Protein AF-A0A7X9T8Z1-F1 (afdb_monomer)

Solvent-accessible surface area (backbone atoms only — not comparable to full-atom values): 8844 Å² total; per-residue (Å²): 103,60,64,63,61,52,49,53,48,46,44,62,73,45,69,60,51,59,65,54,43,9,63,62,55,76,44,55,50,67,56,40,53,48,59,76,70,46,92,66,75,67,56,69,70,57,45,39,42,50,36,45,54,40,75,45,85,47,64,54,57,44,98,83,66,83,48,72,46,72,53,83,58,79,67,58,79,81,36,42,72,57,50,54,15,48,54,43,13,45,53,50,47,32,73,71,66,34,60,72,52,58,73,70,46,51,74,66,59,47,50,56,52,31,62,70,34,28,67,58,27,46,52,48,51,53,53,52,58,56,54,62,63,72,70,72,69,88,82,90,75,94,79,88,85,87,87,84,107

Structure (mmCIF, N/CA/C/O backbone):
data_AF-A0A7X9T8Z1-F1
#
_entry.id   AF-A0A7X9T8Z1-F1
#
loop_
_atom_site.group_PDB
_atom_site.id
_atom_site.type_symbol
_atom_site.label_atom_id
_atom_site.label_alt_id
_atom_site.label_comp_id
_atom_site.label_asym_id
_atom_site.label_entity_id
_atom_site.label_seq_id
_atom_site.pdbx_PDB_ins_code
_atom_site.Cartn_x
_atom_site.Cartn_y
_atom_site.Cartn_z
_atom_site.occupancy
_atom_site.B_iso_or_equiv
_atom_site.auth_seq_id
_atom_site.auth_comp_id
_atom_site.auth_asym_id
_atom_site.auth_atom_id
_atom_site.pdbx_PDB_model_num
ATOM 1 N N . MET A 1 1 ? -9.999 8.958 20.480 1.00 58.25 1 MET A N 1
ATOM 2 C CA . MET A 1 1 ? -9.907 7.467 20.371 1.00 58.25 1 MET A CA 1
ATOM 3 C C . MET A 1 1 ? -8.498 7.163 19.910 1.00 58.25 1 MET A C 1
ATOM 5 O O . MET A 1 1 ? -8.080 7.799 18.956 1.00 58.25 1 MET A O 1
ATOM 9 N N . ASP A 1 2 ? -7.735 6.292 20.578 1.00 75.19 2 ASP A N 1
ATOM 10 C CA . ASP A 1 2 ? -6.326 6.121 20.196 1.00 75.19 2 ASP A CA 1
ATOM 11 C C . ASP A 1 2 ? -6.161 5.392 18.847 1.00 75.19 2 ASP A C 1
ATOM 13 O O . ASP A 1 2 ?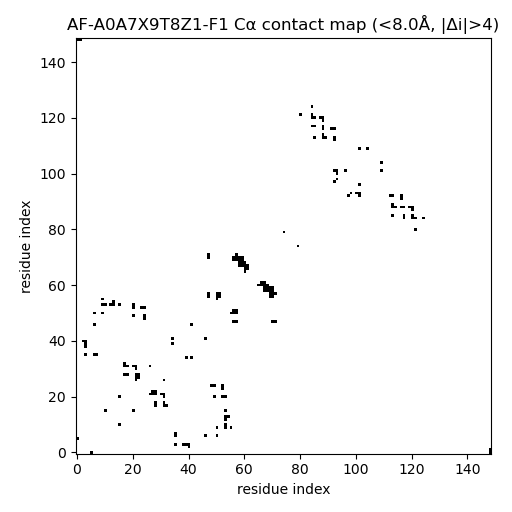 -7.015 4.609 18.414 1.00 75.19 2 ASP A O 1
ATOM 17 N N . ALA A 1 3 ? -5.057 5.689 18.154 1.00 72.62 3 ALA A N 1
ATOM 18 C CA . ALA A 1 3 ? -4.780 5.173 16.815 1.00 72.62 3 ALA A CA 1
ATOM 19 C C . ALA A 1 3 ? -4.650 3.642 16.785 1.00 72.62 3 ALA A C 1
ATOM 21 O O . ALA A 1 3 ? -4.960 3.020 15.767 1.00 72.62 3 ALA A O 1
ATOM 22 N N . GLN A 1 4 ? -4.248 3.022 17.898 1.00 79.88 4 GLN A N 1
ATOM 23 C CA . GLN A 1 4 ? -4.143 1.569 18.009 1.00 79.88 4 GLN A CA 1
ATOM 24 C C . GLN A 1 4 ? -5.525 0.917 18.059 1.00 79.88 4 GLN A C 1
ATOM 26 O O . GLN A 1 4 ? -5.782 -0.070 17.376 1.00 79.88 4 GLN A O 1
ATOM 31 N N . THR A 1 5 ? -6.450 1.507 18.808 1.00 83.06 5 THR A N 1
ATOM 32 C CA . THR A 1 5 ? -7.853 1.100 18.879 1.00 83.06 5 THR A CA 1
ATOM 33 C C . THR A 1 5 ? -8.531 1.277 17.524 1.00 83.06 5 THR A C 1
ATOM 35 O O . THR A 1 5 ? -9.288 0.401 17.105 1.00 83.06 5 THR A O 1
ATOM 38 N N . ALA A 1 6 ? -8.221 2.358 16.799 1.00 81.75 6 ALA A N 1
ATOM 39 C CA . ALA A 1 6 ? -8.685 2.561 15.426 1.00 81.75 6 ALA A CA 1
ATOM 40 C C . ALA A 1 6 ? -8.148 1.488 14.476 1.00 81.75 6 ALA A C 1
ATOM 42 O O . ALA A 1 6 ? -8.926 0.839 13.781 1.00 81.75 6 ALA A O 1
ATOM 43 N N . THR A 1 7 ? -6.838 1.249 14.509 1.00 84.00 7 THR A N 1
ATOM 44 C CA . THR A 1 7 ? -6.152 0.232 13.702 1.00 84.00 7 THR A CA 1
ATOM 45 C C . THR A 1 7 ? -6.731 -1.158 13.951 1.00 84.00 7 THR A C 1
ATOM 47 O O . THR A 1 7 ? -7.209 -1.813 13.025 1.00 84.00 7 THR A O 1
ATOM 50 N N . ASN A 1 8 ? -6.776 -1.587 15.211 1.00 85.19 8 ASN A N 1
ATOM 51 C CA . ASN A 1 8 ? -7.308 -2.889 15.598 1.00 85.19 8 ASN A CA 1
ATOM 52 C C . ASN A 1 8 ? -8.799 -3.018 15.273 1.00 85.19 8 ASN A C 1
ATOM 54 O O . ASN A 1 8 ? -9.247 -4.084 14.855 1.0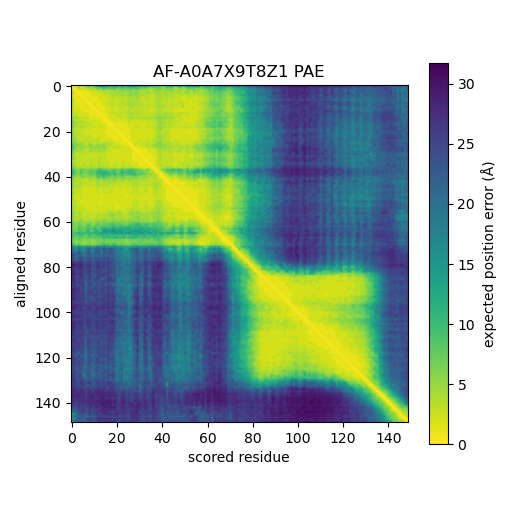0 85.19 8 ASN A O 1
ATOM 58 N N . GLY A 1 9 ? -9.566 -1.937 15.434 1.00 85.50 9 GLY A N 1
ATOM 59 C CA . GLY A 1 9 ? -10.974 -1.880 15.059 1.00 85.50 9 GLY A CA 1
ATOM 60 C C . GLY A 1 9 ? -11.182 -2.102 13.562 1.00 85.50 9 GLY A C 1
ATOM 61 O O . GLY A 1 9 ? -11.935 -3.000 13.185 1.00 85.50 9 GLY A O 1
ATOM 62 N N . MET A 1 10 ? -10.478 -1.339 12.720 1.00 87.81 10 MET A N 1
ATOM 63 C CA . MET A 1 10 ? -10.540 -1.465 11.258 1.00 87.81 10 MET A CA 1
ATOM 64 C C . MET A 1 10 ? -10.148 -2.870 10.801 1.00 87.81 10 MET A C 1
ATOM 66 O O . MET A 1 10 ? -10.884 -3.509 10.052 1.00 87.81 10 MET A O 1
ATOM 70 N N . VAL A 1 11 ? -9.028 -3.387 11.310 1.00 87.94 11 VAL A N 1
ATOM 71 C CA . VAL A 1 11 ? -8.520 -4.718 10.953 1.00 87.94 11 VAL A CA 1
ATOM 72 C C . VAL A 1 11 ? -9.511 -5.802 11.359 1.00 87.94 11 VAL A C 1
ATOM 74 O O . VAL A 1 11 ? -9.851 -6.659 10.544 1.00 87.94 11 VAL A O 1
ATOM 77 N N . ARG A 1 12 ? -10.052 -5.736 12.582 1.00 87.75 12 ARG A N 1
ATOM 78 C CA . ARG A 1 12 ? -11.023 -6.721 13.071 1.00 87.75 12 ARG A CA 1
ATOM 79 C C . ARG A 1 12 ? -12.302 -6.733 12.238 1.00 87.75 12 ARG A C 1
ATOM 81 O O . ARG A 1 12 ? -12.821 -7.808 11.958 1.00 87.75 12 ARG A O 1
ATOM 88 N N . VAL A 1 13 ? -12.820 -5.562 11.868 1.00 89.50 13 VAL A N 1
ATOM 89 C CA . VAL A 1 13 ? -14.047 -5.447 11.063 1.00 89.50 13 VAL A CA 1
ATOM 90 C C . VAL A 1 13 ? -13.809 -5.874 9.615 1.00 89.50 13 VAL A C 1
ATOM 92 O O . VAL A 1 13 ? -14.690 -6.488 9.022 1.00 89.50 13 VAL A O 1
ATOM 95 N N . SER A 1 14 ? -12.614 -5.626 9.070 1.00 86.69 14 SER A N 1
ATOM 96 C CA . SER A 1 14 ? -12.260 -6.046 7.709 1.00 86.69 14 SER A CA 1
ATOM 97 C C . SER A 1 14 ? -12.263 -7.568 7.518 1.00 86.69 14 SER A C 1
ATOM 99 O O . SER A 1 14 ? -12.402 -8.045 6.395 1.00 86.69 14 SER A O 1
ATOM 101 N N . GLY A 1 15 ? -12.074 -8.336 8.600 1.00 87.25 15 GLY A N 1
ATOM 102 C CA . GLY A 1 15 ? -11.980 -9.797 8.565 1.00 87.25 15 GLY A CA 1
ATOM 103 C C . GLY A 1 15 ? -10.718 -10.344 7.886 1.00 87.25 15 GLY A C 1
ATOM 104 O O . GLY A 1 15 ? -10.592 -11.559 7.755 1.00 87.25 15 GLY A O 1
ATOM 105 N N . LYS A 1 16 ? -9.786 -9.479 7.468 1.00 85.94 16 LYS A N 1
ATOM 106 C CA . LYS A 1 16 ? -8.572 -9.873 6.748 1.00 85.94 16 LYS A CA 1
ATOM 107 C C . LYS A 1 16 ? -7.496 -10.393 7.693 1.00 85.94 16 LYS A C 1
ATOM 109 O O . LYS A 1 16 ? -7.218 -9.805 8.740 1.00 85.94 16 LYS A O 1
ATOM 114 N N . ALA A 1 17 ? -6.835 -11.472 7.291 1.00 87.44 17 ALA A N 1
ATOM 115 C CA . ALA A 1 17 ? -5.666 -11.982 7.986 1.00 87.44 17 ALA A CA 1
ATOM 116 C C . ALA A 1 17 ? -4.449 -11.055 7.776 1.00 87.44 17 ALA A C 1
ATOM 118 O O . ALA A 1 17 ? -4.323 -10.424 6.722 1.00 87.44 17 ALA A O 1
ATOM 119 N N . PRO A 1 18 ? -3.471 -11.032 8.705 1.00 83.69 18 PRO A N 1
ATOM 120 C CA . PRO A 1 18 ? -2.254 -10.226 8.554 1.00 83.69 18 PRO A CA 1
ATOM 121 C C . PRO A 1 18 ? -1.497 -10.480 7.243 1.00 83.69 18 PRO A C 1
ATOM 123 O O . PRO A 1 18 ? -0.907 -9.565 6.677 1.00 83.69 18 PRO A O 1
ATOM 126 N N . GLY A 1 19 ? -1.533 -11.713 6.725 1.00 79.31 19 GLY A N 1
ATOM 127 C CA . GLY A 1 19 ? -0.930 -12.054 5.435 1.00 79.31 19 GLY A CA 1
ATOM 128 C C . GLY A 1 19 ? -1.643 -11.436 4.227 1.00 79.31 19 GLY A C 1
ATOM 129 O O . GLY A 1 19 ? -0.980 -11.084 3.255 1.00 79.31 19 GLY A O 1
ATOM 130 N N . GLU A 1 20 ? -2.965 -11.275 4.295 1.00 81.69 20 GLU A N 1
ATOM 131 C CA . GLU A 1 20 ? -3.765 -10.629 3.247 1.00 81.69 20 GLU A CA 1
ATOM 132 C C . GLU A 1 20 ? -3.576 -9.113 3.280 1.00 81.69 20 GLU A C 1
ATOM 134 O O . GLU A 1 20 ? -3.427 -8.487 2.235 1.00 81.69 20 GLU A O 1
ATOM 139 N N . LEU A 1 21 ? -3.500 -8.534 4.482 1.00 83.88 21 LEU A N 1
ATOM 140 C CA . LEU A 1 21 ? -3.166 -7.122 4.674 1.00 83.88 21 LEU A CA 1
ATOM 141 C C . LEU A 1 21 ? -1.758 -6.806 4.167 1.00 83.88 21 LEU A C 1
ATOM 143 O O . LEU A 1 21 ? -1.579 -5.835 3.446 1.00 83.88 21 LEU A O 1
ATOM 147 N N . ALA A 1 22 ? -0.776 -7.659 4.466 1.00 80.06 22 ALA A N 1
ATOM 148 C CA . ALA A 1 22 ? 0.586 -7.526 3.952 1.00 80.06 22 ALA A CA 1
ATOM 149 C C . ALA A 1 22 ? 0.616 -7.493 2.418 1.00 80.06 22 ALA A C 1
ATOM 151 O O . ALA A 1 22 ? 1.213 -6.593 1.831 1.00 80.06 22 ALA A O 1
ATOM 152 N N . SER A 1 23 ? -0.104 -8.418 1.777 1.00 76.56 23 SER A N 1
ATOM 153 C CA . SER A 1 23 ? -0.225 -8.444 0.318 1.00 76.56 23 SER A CA 1
ATOM 154 C C . SER A 1 23 ? -0.916 -7.195 -0.230 1.00 76.56 23 SER A C 1
ATOM 156 O O . SER A 1 23 ? -0.446 -6.633 -1.211 1.00 76.56 23 SER A O 1
ATOM 158 N N . ALA A 1 24 ? -2.008 -6.750 0.393 1.00 79.81 24 ALA A N 1
ATOM 159 C CA . ALA A 1 24 ? -2.772 -5.585 -0.053 1.00 79.81 24 ALA A CA 1
ATOM 160 C C . ALA A 1 24 ? -2.028 -4.256 0.156 1.00 79.81 24 ALA A C 1
ATOM 162 O O . ALA A 1 24 ? -2.267 -3.298 -0.567 1.00 79.81 24 ALA A O 1
ATOM 163 N N . MET A 1 25 ? -1.131 -4.193 1.140 1.00 80.12 25 MET A N 1
ATOM 164 C CA . MET A 1 25 ? -0.312 -3.014 1.422 1.00 80.12 25 MET A CA 1
ATOM 165 C C . MET A 1 25 ? 1.004 -2.987 0.630 1.00 80.12 25 MET A C 1
ATOM 167 O O . MET A 1 25 ? 1.720 -1.988 0.710 1.00 80.12 25 MET A O 1
ATOM 171 N N . GLY A 1 26 ? 1.355 -4.074 -0.072 1.00 74.44 26 GLY A N 1
ATOM 172 C CA . GLY A 1 26 ? 2.663 -4.230 -0.716 1.00 74.44 26 GLY A CA 1
ATOM 173 C C . GLY A 1 26 ? 3.819 -4.322 0.288 1.00 74.44 26 GLY A C 1
ATOM 174 O O . GLY A 1 26 ? 4.924 -3.869 0.010 1.00 74.44 26 GLY A O 1
ATOM 175 N N . LYS A 1 27 ? 3.578 -4.851 1.496 1.00 77.88 27 LYS A N 1
ATOM 176 C CA . LYS A 1 27 ? 4.575 -4.903 2.581 1.00 77.88 27 LYS A CA 1
ATOM 177 C C . LYS A 1 27 ? 4.822 -6.329 3.065 1.00 77.88 27 LYS A C 1
ATOM 179 O O . LYS A 1 27 ? 4.001 -7.228 2.905 1.00 77.88 27 LYS A O 1
ATOM 184 N N . GLY A 1 28 ? 5.977 -6.547 3.693 1.00 72.75 28 GLY A N 1
ATOM 185 C CA . GLY A 1 28 ? 6.330 -7.844 4.269 1.00 72.75 28 GLY A CA 1
ATOM 186 C C . GLY A 1 28 ? 5.390 -8.258 5.408 1.00 72.75 28 GLY A C 1
ATOM 187 O O . GLY A 1 28 ? 4.910 -7.428 6.178 1.00 72.75 28 GLY A O 1
ATOM 188 N N . ARG A 1 29 ? 5.162 -9.567 5.577 1.00 78.25 29 ARG A N 1
ATOM 189 C CA . ARG A 1 29 ? 4.314 -10.093 6.668 1.00 78.25 29 ARG A CA 1
ATOM 190 C C . ARG A 1 29 ? 4.812 -9.648 8.039 1.00 78.25 29 ARG A C 1
ATOM 192 O O . ARG A 1 29 ? 4.013 -9.209 8.855 1.00 78.25 29 ARG A O 1
ATOM 199 N N . THR A 1 30 ? 6.123 -9.717 8.268 1.00 75.06 30 THR A N 1
ATOM 200 C CA . THR A 1 30 ? 6.754 -9.279 9.520 1.00 75.06 30 THR A CA 1
ATOM 201 C C . THR A 1 30 ? 6.445 -7.817 9.822 1.00 75.06 30 THR A C 1
ATOM 203 O O . THR A 1 30 ? 6.106 -7.502 10.953 1.00 75.06 30 THR A O 1
ATOM 206 N N . TYR A 1 31 ? 6.465 -6.948 8.806 1.00 77.94 31 TYR A N 1
ATOM 207 C CA . TYR A 1 31 ? 6.124 -5.535 8.959 1.00 77.94 31 TYR A CA 1
ATOM 208 C C . TYR A 1 31 ? 4.684 -5.350 9.445 1.00 77.94 31 TYR A C 1
ATOM 210 O O . TYR A 1 31 ? 4.461 -4.643 10.422 1.00 77.94 31 TYR A O 1
ATOM 218 N N . VAL A 1 32 ? 3.713 -6.028 8.823 1.00 81.88 32 VAL A N 1
ATOM 219 C CA . VAL A 1 32 ? 2.308 -5.948 9.257 1.00 81.88 32 VAL A CA 1
ATOM 220 C C . VAL A 1 32 ? 2.119 -6.554 10.647 1.00 81.88 32 VAL A C 1
ATOM 222 O O . VAL A 1 32 ? 1.419 -5.981 11.471 1.00 81.88 32 VAL A O 1
ATOM 225 N N . TYR A 1 33 ? 2.779 -7.669 10.961 1.00 82.00 33 TYR A N 1
ATOM 226 C CA . TYR A 1 33 ? 2.745 -8.235 12.312 1.00 82.00 33 TYR A CA 1
ATOM 227 C C . TYR A 1 33 ? 3.303 -7.270 13.361 1.00 82.00 33 TYR A C 1
ATOM 229 O O . TYR A 1 33 ? 2.712 -7.131 14.428 1.00 82.00 33 TYR A O 1
ATOM 237 N N . SER A 1 34 ? 4.413 -6.595 13.071 1.00 81.44 34 SER A N 1
ATOM 238 C CA . SER A 1 34 ? 4.961 -5.563 13.948 1.00 81.44 34 SER A CA 1
ATOM 239 C C . SER A 1 34 ? 3.997 -4.384 14.071 1.00 81.44 34 SER A C 1
ATOM 241 O O . SER A 1 34 ? 3.685 -3.979 15.182 1.00 81.44 34 SER A O 1
ATOM 243 N N . LEU A 1 35 ? 3.455 -3.890 12.958 1.00 82.75 35 LEU A N 1
ATOM 244 C CA . LEU A 1 35 ? 2.495 -2.786 12.924 1.00 82.75 35 LEU A CA 1
ATOM 245 C C . LEU A 1 35 ? 1.259 -3.046 13.799 1.00 82.75 35 LEU A C 1
ATOM 247 O O . LEU A 1 35 ? 0.821 -2.160 14.521 1.00 82.75 35 LEU A O 1
ATOM 251 N N . LEU A 1 36 ? 0.708 -4.260 13.756 1.00 83.06 36 LEU A N 1
ATOM 252 C CA . LEU A 1 36 ? -0.487 -4.617 14.527 1.00 83.06 36 LEU A CA 1
ATOM 253 C C . LEU A 1 36 ? -0.203 -4.835 16.022 1.00 83.06 36 LEU A C 1
ATOM 255 O O . LEU A 1 36 ? -1.111 -4.711 16.842 1.00 83.06 36 LEU A O 1
ATOM 259 N N . ASN A 1 37 ? 1.039 -5.166 16.379 1.00 80.94 37 ASN A N 1
ATOM 260 C CA . ASN A 1 37 ? 1.420 -5.507 17.751 1.00 80.94 37 ASN A CA 1
ATOM 261 C C . ASN A 1 37 ? 2.152 -4.378 18.494 1.00 80.94 37 ASN A C 1
ATOM 263 O O . ASN A 1 37 ? 2.212 -4.411 19.720 1.00 80.94 37 ASN A O 1
ATOM 267 N N . HIS A 1 38 ? 2.726 -3.402 17.789 1.00 74.38 38 HIS A N 1
ATOM 268 C CA . HIS A 1 38 ? 3.376 -2.247 18.406 1.00 74.38 38 HIS A CA 1
ATOM 269 C C . HIS A 1 38 ? 2.354 -1.175 18.802 1.00 74.38 38 HIS A C 1
ATOM 271 O O . HIS A 1 38 ? 1.435 -0.877 18.053 1.00 74.38 38 HIS A O 1
ATOM 277 N N . GLU A 1 39 ? 2.567 -0.537 19.958 1.00 67.12 39 GLU A N 1
ATOM 278 C CA . GLU A 1 39 ? 1.753 0.592 20.451 1.00 67.12 39 GLU A CA 1
ATOM 279 C C . GLU A 1 39 ? 2.094 1.936 19.775 1.00 67.12 39 GLU A C 1
ATOM 281 O O . GLU A 1 39 ? 1.535 2.980 20.117 1.00 67.12 39 GLU A O 1
ATOM 286 N N . SER A 1 40 ? 3.041 1.947 18.832 1.00 66.69 40 SER A N 1
ATOM 287 C CA . SER A 1 40 ? 3.436 3.160 18.119 1.00 66.69 40 SER A CA 1
ATOM 288 C C . SER A 1 40 ? 2.407 3.531 17.059 1.00 66.69 40 SER A C 1
ATOM 290 O O . SER A 1 40 ? 2.025 2.694 16.244 1.00 66.69 40 SER A O 1
ATOM 292 N N . VAL A 1 41 ? 2.049 4.813 17.001 1.00 71.00 41 VAL A N 1
ATOM 293 C CA . VAL A 1 41 ? 1.191 5.344 15.940 1.00 71.00 41 VAL A CA 1
ATOM 294 C C . VAL A 1 41 ? 1.909 5.190 14.592 1.00 71.00 41 VAL A C 1
ATOM 296 O O . VAL A 1 41 ? 3.003 5.742 14.434 1.00 71.00 41 VAL A O 1
ATOM 299 N N . PRO A 1 42 ? 1.340 4.454 13.620 1.00 75.31 42 PRO A N 1
ATOM 300 C CA . PRO A 1 42 ? 1.926 4.379 12.291 1.00 75.31 42 PRO A CA 1
ATO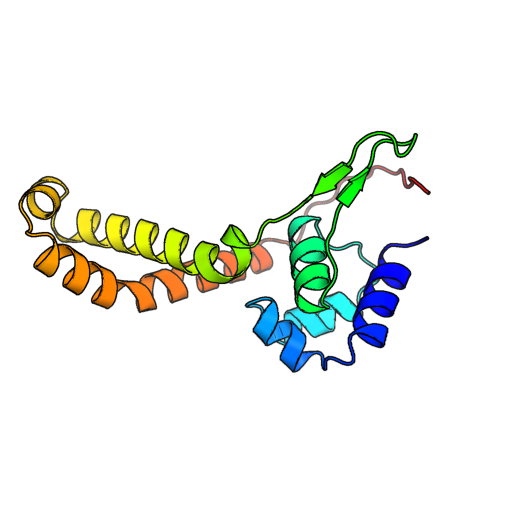M 301 C C . PRO A 1 42 ? 2.002 5.754 11.640 1.00 75.31 42 PRO A C 1
ATOM 303 O O . PRO A 1 42 ? 1.173 6.631 11.889 1.00 75.31 42 PRO A O 1
ATOM 306 N N . ARG A 1 43 ? 2.983 5.928 10.751 1.00 79.25 43 ARG A N 1
ATOM 307 C CA . ARG A 1 43 ? 3.035 7.118 9.901 1.00 79.25 43 ARG A CA 1
ATOM 308 C C . ARG A 1 43 ? 1.759 7.224 9.064 1.00 79.25 43 ARG A C 1
ATOM 310 O O . ARG A 1 43 ? 1.125 6.215 8.755 1.00 79.25 43 ARG A O 1
ATOM 317 N N . LEU A 1 44 ? 1.393 8.452 8.704 1.00 81.62 44 LEU A N 1
ATOM 318 C CA . LEU A 1 44 ? 0.129 8.741 8.029 1.00 81.62 44 LEU A CA 1
ATOM 319 C C . LEU A 1 44 ? -0.029 7.954 6.718 1.00 81.62 44 LEU A C 1
ATOM 321 O O . LEU A 1 44 ? -1.098 7.415 6.467 1.00 81.62 44 LEU A O 1
ATOM 325 N N . ASP A 1 45 ? 1.040 7.808 5.934 1.00 79.94 45 ASP A N 1
ATOM 326 C CA . ASP A 1 45 ? 1.075 6.999 4.707 1.00 79.94 45 ASP A CA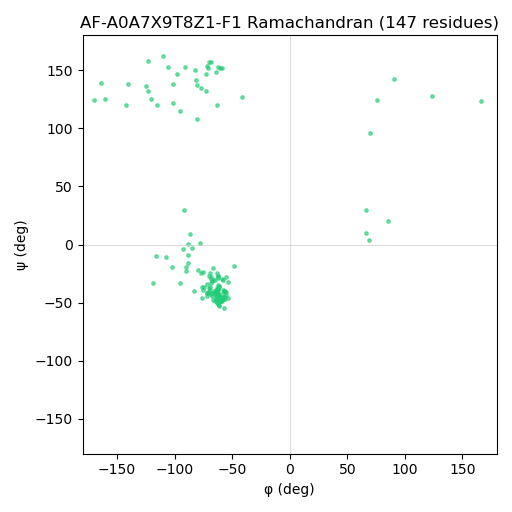 1
ATOM 327 C C . ASP A 1 45 ? 0.752 5.520 4.978 1.00 79.94 45 ASP A C 1
ATOM 329 O O . ASP A 1 45 ? -0.082 4.912 4.306 1.00 79.94 45 ASP A O 1
ATOM 333 N N . THR A 1 46 ? 1.364 4.951 6.018 1.00 81.81 46 THR A N 1
ATOM 334 C CA . THR A 1 46 ? 1.127 3.569 6.446 1.00 81.81 46 THR A CA 1
ATOM 335 C C . THR A 1 46 ? -0.304 3.393 6.934 1.00 81.81 46 THR A C 1
ATOM 337 O O . THR A 1 46 ? -0.956 2.403 6.602 1.00 81.81 46 THR A O 1
ATOM 340 N N . PHE A 1 47 ? -0.798 4.355 7.712 1.00 85.00 47 PHE A N 1
ATOM 341 C CA . PHE A 1 47 ? -2.149 4.325 8.251 1.00 85.00 47 PHE A CA 1
ATOM 342 C C . PHE A 1 47 ? -3.194 4.373 7.136 1.00 85.00 47 PHE A C 1
ATOM 344 O O . PHE A 1 47 ? -4.145 3.595 7.164 1.00 85.00 47 PHE A O 1
ATOM 351 N N . VAL A 1 48 ? -2.985 5.207 6.113 1.00 84.81 48 VAL A N 1
ATOM 352 C CA . VAL A 1 48 ? -3.880 5.246 4.956 1.00 84.81 48 VAL A CA 1
ATOM 353 C C . VAL A 1 48 ? -3.845 3.933 4.179 1.00 84.81 48 VAL A C 1
ATOM 355 O O . VAL A 1 48 ? -4.901 3.365 3.910 1.00 84.81 48 VAL A O 1
ATOM 358 N N . ARG A 1 49 ? -2.656 3.409 3.851 1.00 83.75 49 ARG A N 1
ATOM 359 C CA . ARG A 1 49 ? -2.538 2.132 3.125 1.00 83.75 49 ARG A CA 1
ATOM 360 C C . ARG A 1 49 ? -3.220 0.991 3.882 1.00 83.75 49 ARG A C 1
ATOM 362 O O . ARG A 1 49 ? -3.883 0.158 3.270 1.00 83.75 49 ARG A O 1
ATOM 369 N N . LEU A 1 50 ? -3.105 0.973 5.210 1.00 86.62 50 LEU A N 1
ATOM 370 C CA . LEU A 1 50 ? -3.795 0.006 6.060 1.00 86.62 50 LEU A CA 1
ATOM 371 C C . LEU A 1 50 ? -5.317 0.196 6.033 1.00 86.62 50 LEU A C 1
ATOM 373 O O . LEU A 1 50 ? -6.044 -0.784 5.871 1.00 86.62 50 LEU A O 1
ATOM 377 N N . ALA A 1 51 ? -5.801 1.431 6.184 1.00 86.50 51 ALA A N 1
ATOM 378 C CA . ALA A 1 51 ? -7.225 1.751 6.131 1.00 86.50 51 ALA A CA 1
ATOM 379 C C . ALA A 1 51 ? -7.830 1.316 4.788 1.00 86.50 51 ALA A C 1
ATOM 381 O O . ALA A 1 51 ? -8.822 0.587 4.769 1.00 86.50 51 ALA A O 1
ATOM 382 N N . HIS A 1 52 ? -7.160 1.644 3.683 1.00 84.56 52 HIS A N 1
ATOM 383 C CA . HIS A 1 52 ? -7.554 1.233 2.341 1.00 84.56 52 HIS A CA 1
ATOM 384 C C . HIS A 1 52 ? -7.546 -0.294 2.182 1.00 84.56 52 HIS A C 1
ATOM 386 O O . HIS A 1 52 ? -8.525 -0.887 1.729 1.00 84.56 52 HIS A O 1
ATOM 392 N N . ALA A 1 53 ? -6.486 -0.970 2.641 1.00 85.50 53 ALA A N 1
ATOM 393 C CA . ALA A 1 53 ? -6.422 -2.431 2.648 1.00 85.50 53 ALA A CA 1
ATOM 394 C C . ALA A 1 53 ? -7.567 -3.062 3.460 1.00 85.50 53 ALA A C 1
ATOM 396 O O . ALA A 1 53 ? -8.020 -4.156 3.122 1.00 85.50 53 ALA A O 1
ATOM 397 N N . CYS A 1 54 ? -8.070 -2.373 4.485 1.00 85.88 54 CYS A N 1
ATOM 398 C CA . CYS A 1 54 ? -9.219 -2.785 5.288 1.00 85.88 54 CYS A CA 1
ATOM 399 C C . CYS A 1 54 ? -10.583 -2.387 4.683 1.00 85.88 54 CYS A C 1
ATOM 401 O O . CYS A 1 54 ? -11.608 -2.764 5.247 1.00 85.88 54 CYS A O 1
ATOM 403 N N . GLY A 1 55 ? -10.618 -1.671 3.553 1.00 82.81 55 GLY A N 1
ATOM 404 C CA . GLY A 1 55 ? -11.849 -1.212 2.894 1.00 82.81 55 GLY A CA 1
ATOM 405 C C . GLY A 1 55 ? -12.400 0.116 3.424 1.00 82.81 55 GLY A C 1
ATOM 406 O O . GLY A 1 55 ? -13.584 0.399 3.253 1.00 82.81 55 GLY A O 1
ATOM 407 N N . TYR A 1 56 ? -11.566 0.919 4.083 1.00 84.69 56 TYR A N 1
ATOM 408 C CA . TYR A 1 56 ? -11.917 2.237 4.606 1.00 84.69 56 TYR A CA 1
ATOM 409 C C . TYR A 1 56 ? -11.302 3.353 3.761 1.00 84.69 56 TYR A C 1
ATOM 411 O O . TYR A 1 56 ? -10.231 3.196 3.179 1.00 84.69 56 TYR A O 1
ATOM 419 N N . ARG A 1 57 ? -11.968 4.509 3.763 1.00 81.50 57 ARG A N 1
ATOM 420 C CA . ARG A 1 57 ? -11.446 5.770 3.224 1.00 81.50 57 ARG A CA 1
ATOM 421 C C . ARG A 1 57 ? -10.973 6.639 4.379 1.00 81.50 57 ARG A C 1
ATOM 423 O O . ARG A 1 57 ? -11.661 6.711 5.400 1.00 81.50 57 ARG A O 1
ATOM 430 N N . LEU A 1 58 ? -9.823 7.290 4.225 1.00 82.12 58 LEU A N 1
ATOM 431 C CA . LEU A 1 58 ? -9.307 8.208 5.235 1.00 82.12 58 LEU A CA 1
ATOM 432 C C . LEU A 1 58 ? -9.583 9.651 4.812 1.00 82.12 58 LEU A C 1
ATOM 434 O O . LEU A 1 58 ? -9.143 10.084 3.752 1.00 82.12 58 LEU A O 1
ATOM 438 N N . ILE A 1 59 ? -10.297 10.399 5.652 1.00 84.88 59 ILE A N 1
ATOM 439 C CA . ILE A 1 59 ? -10.666 11.791 5.390 1.00 84.88 59 ILE A CA 1
ATOM 440 C C . ILE A 1 59 ? -10.077 12.660 6.501 1.00 84.88 59 ILE A C 1
ATOM 442 O O . ILE A 1 59 ? -10.312 12.412 7.683 1.00 84.88 59 ILE A O 1
ATOM 446 N N . LEU A 1 60 ? -9.306 13.677 6.121 1.00 83.00 60 LEU A N 1
ATOM 447 C CA . LEU A 1 60 ? -8.970 14.790 6.999 1.00 83.00 60 LEU A CA 1
ATOM 448 C C . LEU A 1 60 ? -10.132 15.764 7.001 1.00 83.00 60 LEU A C 1
ATOM 450 O O . LEU A 1 60 ? -10.357 16.465 6.016 1.00 83.00 60 LEU A O 1
ATOM 454 N N . GLU A 1 61 ? -10.851 15.814 8.108 1.00 86.56 61 GLU A N 1
ATOM 455 C CA . GLU A 1 61 ? -11.933 16.768 8.297 1.00 86.56 61 GLU A CA 1
ATOM 456 C C . GLU A 1 61 ? -11.455 17.977 9.104 1.00 86.56 61 GLU A C 1
ATOM 458 O O . GLU A 1 61 ? -10.584 17.871 9.973 1.00 86.56 61 GLU A O 1
ATOM 463 N N . THR A 1 62 ? -12.010 19.151 8.804 1.00 84.56 62 THR A N 1
ATOM 464 C CA . THR A 1 62 ? -11.883 20.319 9.678 1.00 84.56 62 THR A CA 1
ATOM 465 C C . THR A 1 62 ? -12.537 20.026 11.026 1.00 84.56 62 THR A C 1
ATOM 467 O O . THR A 1 62 ? -13.468 19.231 11.105 1.00 84.56 62 THR A O 1
ATOM 470 N N . GLU A 1 63 ? -12.085 20.681 12.099 1.00 84.25 63 GLU A N 1
ATOM 471 C CA . GLU A 1 63 ? -12.616 20.433 13.455 1.00 84.25 63 GLU A CA 1
ATOM 472 C C . GLU A 1 63 ? -14.141 20.612 13.560 1.00 84.25 63 GLU A C 1
ATOM 474 O O . GLU A 1 63 ? -14.789 19.984 14.392 1.00 84.25 63 GLU A O 1
ATOM 479 N N . ASP A 1 64 ? -14.719 21.457 12.706 1.00 84.69 64 ASP A N 1
ATOM 480 C CA . ASP A 1 64 ? -16.156 21.725 12.624 1.00 84.69 64 ASP A CA 1
ATOM 481 C C . ASP A 1 64 ? -16.922 20.773 11.682 1.00 84.69 64 ASP A C 1
ATOM 483 O O . ASP A 1 64 ? -18.130 20.934 11.501 1.00 84.69 64 ASP A O 1
ATOM 487 N N . GLY A 1 65 ? -16.236 19.811 11.055 1.00 78.81 65 GLY A N 1
ATOM 488 C CA . GLY A 1 65 ? -16.798 18.854 10.097 1.00 78.81 65 GLY A CA 1
ATOM 489 C C . GLY A 1 65 ? -17.287 19.479 8.786 1.00 78.81 65 GLY A C 1
ATOM 490 O O . GLY A 1 65 ? -17.962 18.820 7.998 1.00 78.81 65 GLY A O 1
ATOM 491 N N . SER A 1 66 ? -16.996 20.760 8.538 1.00 75.38 66 SER A N 1
ATOM 492 C CA . SER A 1 66 ? -17.529 21.484 7.378 1.00 75.38 66 SER A CA 1
ATOM 493 C C . SER A 1 66 ? -16.830 21.133 6.063 1.00 75.38 66 SER A C 1
ATOM 495 O O . SER A 1 66 ? -17.411 21.313 4.988 1.00 75.38 66 SER A O 1
ATOM 497 N N . LYS A 1 67 ? -15.581 20.654 6.125 1.00 76.81 67 LYS A N 1
ATOM 498 C CA . LYS A 1 67 ? -14.764 20.303 4.958 1.00 76.81 67 LYS A CA 1
ATOM 499 C C . LYS A 1 67 ? -13.963 19.039 5.227 1.00 76.81 67 LYS A C 1
ATOM 501 O O . LYS A 1 67 ? -13.368 18.910 6.289 1.00 76.81 67 LYS A O 1
ATOM 506 N N . GLY A 1 68 ? -13.895 18.165 4.225 1.00 81.25 68 GLY A N 1
ATOM 507 C CA . GLY A 1 68 ? -13.092 16.945 4.241 1.00 81.25 68 GLY A CA 1
ATOM 508 C C . GLY A 1 68 ? -12.149 16.884 3.042 1.00 81.25 68 GLY A C 1
ATOM 509 O O . GLY A 1 68 ? -12.553 17.197 1.922 1.00 81.25 68 GLY A O 1
ATOM 510 N 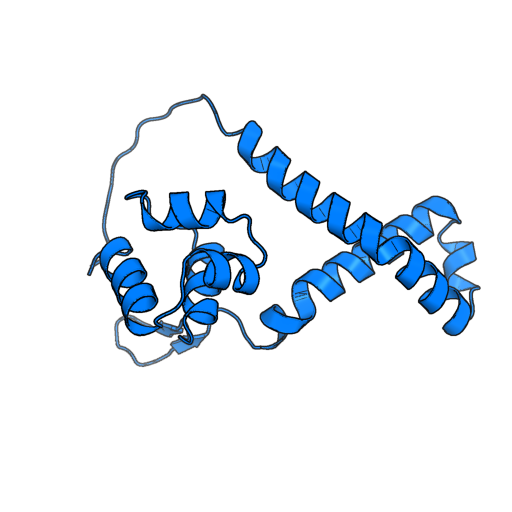N . VAL A 1 69 ? -10.902 16.480 3.272 1.00 78.06 69 VAL A N 1
ATOM 511 C CA . VAL A 1 69 ? -9.923 16.143 2.232 1.00 78.06 69 VAL A CA 1
ATOM 512 C C . VAL A 1 69 ? -9.592 14.666 2.362 1.00 78.06 69 VAL A C 1
ATOM 514 O O . VAL A 1 69 ? -9.110 14.225 3.401 1.00 78.06 69 VAL A O 1
ATOM 517 N N . GLU A 1 70 ? -9.851 13.894 1.315 1.00 78.19 70 GLU A N 1
ATOM 518 C CA . GLU A 1 70 ? -9.480 12.484 1.284 1.00 78.19 70 GLU A CA 1
ATOM 519 C C . GLU A 1 70 ? -7.966 12.322 1.129 1.00 78.19 70 GLU A C 1
ATOM 521 O O . GLU A 1 70 ? -7.334 12.965 0.289 1.00 78.19 70 GLU A O 1
ATOM 526 N N . LEU A 1 71 ? -7.391 11.460 1.963 1.00 69.62 71 LEU A N 1
ATOM 527 C CA . LEU A 1 71 ? -6.003 11.047 1.874 1.00 69.62 71 LEU A CA 1
ATOM 528 C C . LEU A 1 71 ? -5.963 9.735 1.091 1.00 69.62 71 LEU A C 1
ATOM 530 O O . LEU A 1 71 ? -6.456 8.728 1.587 1.00 69.62 71 LEU A O 1
ATOM 534 N N . TYR A 1 72 ? -5.333 9.782 -0.087 1.00 63.81 72 TYR A N 1
ATOM 535 C CA . TYR A 1 72 ? -5.193 8.729 -1.106 1.00 63.81 72 TYR A CA 1
ATOM 536 C C . TYR A 1 72 ? -6.444 8.466 -1.956 1.00 63.81 72 TYR A C 1
ATOM 538 O O . TYR A 1 72 ? -7.524 8.176 -1.454 1.00 63.81 72 TYR A O 1
ATOM 546 N N . SER A 1 73 ? -6.261 8.559 -3.275 1.00 50.53 73 SER A N 1
ATOM 547 C CA . SER A 1 73 ? -7.280 8.255 -4.289 1.00 50.53 73 SER A CA 1
ATOM 548 C C . SER A 1 73 ? -6.905 6.971 -5.032 1.00 50.53 73 SER A C 1
ATOM 550 O O . SER A 1 73 ? -5.740 6.578 -4.999 1.00 50.53 73 SER A O 1
ATOM 552 N N . ASP A 1 74 ? -7.854 6.339 -5.730 1.00 46.34 74 ASP A N 1
ATOM 553 C CA . ASP A 1 74 ? -7.671 5.069 -6.469 1.00 46.34 74 ASP A CA 1
ATOM 554 C C . ASP A 1 74 ? -6.428 5.029 -7.394 1.00 46.34 74 ASP A C 1
ATOM 556 O O . ASP A 1 74 ? -5.930 3.958 -7.739 1.00 46.34 74 ASP A O 1
ATOM 560 N N . VAL A 1 75 ? -5.872 6.193 -7.751 1.00 44.34 75 VAL A N 1
ATOM 561 C CA . VAL A 1 75 ? -4.632 6.358 -8.528 1.00 44.34 75 VAL A CA 1
ATOM 562 C C . VAL A 1 75 ? -3.398 5.770 -7.818 1.00 44.34 75 VAL A C 1
ATOM 564 O O . VAL A 1 75 ? -2.471 5.298 -8.477 1.00 44.34 75 VAL A O 1
ATOM 567 N N . ASP A 1 76 ? -3.391 5.728 -6.486 1.00 47.84 76 ASP A N 1
ATOM 568 C CA . ASP A 1 76 ? -2.239 5.279 -5.696 1.00 47.84 76 ASP A CA 1
ATOM 569 C C . ASP A 1 76 ? -2.222 3.762 -5.435 1.00 47.84 76 ASP A C 1
ATOM 571 O O . ASP A 1 76 ? -1.188 3.215 -5.056 1.00 47.84 76 ASP A O 1
ATOM 575 N N . VAL A 1 77 ? -3.349 3.069 -5.637 1.00 46.25 77 VAL A N 1
ATOM 576 C CA . VAL A 1 77 ? -3.536 1.668 -5.210 1.00 46.25 77 VAL A CA 1
ATOM 577 C C . VAL A 1 77 ? -3.240 0.671 -6.330 1.00 46.25 77 VAL A C 1
ATOM 579 O O . VAL A 1 77 ? -2.710 -0.405 -6.066 1.00 46.25 77 VAL A O 1
ATOM 582 N N . GLU A 1 78 ? -3.520 1.030 -7.583 1.00 42.22 78 GLU A N 1
ATOM 583 C CA . GLU A 1 78 ? -3.177 0.199 -8.749 1.00 42.22 78 GLU A CA 1
ATOM 584 C C . GLU A 1 78 ? -2.010 0.774 -9.572 1.00 42.22 78 GLU A C 1
ATOM 586 O O . GLU A 1 78 ? -1.470 0.092 -10.443 1.00 42.22 78 GLU A O 1
ATOM 591 N N . GLY A 1 79 ? -1.593 2.015 -9.290 1.00 43.75 79 GLY A N 1
ATOM 592 C CA . GLY A 1 79 ? -0.698 2.780 -10.158 1.00 43.75 79 GLY A CA 1
ATOM 593 C C . GLY A 1 79 ? 0.646 3.187 -9.558 1.00 43.75 79 GLY A C 1
ATOM 594 O O . GLY A 1 79 ? 1.614 3.215 -10.309 1.00 43.75 79 GLY A O 1
ATOM 595 N N . SER A 1 80 ? 0.753 3.471 -8.253 1.00 44.44 80 SER A N 1
ATOM 596 C CA . SER A 1 80 ? 1.939 4.140 -7.674 1.00 44.44 80 SER A CA 1
ATOM 597 C C . SER A 1 80 ? 3.225 3.320 -7.805 1.00 44.44 80 SER A C 1
ATOM 599 O O . SER A 1 80 ? 4.202 3.829 -8.349 1.00 44.44 80 SER A O 1
ATOM 601 N N . ASP A 1 81 ? 3.209 2.034 -7.442 1.00 47.56 81 ASP A N 1
ATOM 602 C CA . ASP A 1 81 ? 4.396 1.183 -7.597 1.00 47.56 81 ASP A CA 1
ATOM 603 C C . ASP A 1 81 ? 4.710 0.925 -9.083 1.00 47.56 81 ASP A C 1
ATOM 605 O O . ASP A 1 81 ? 5.869 0.753 -9.449 1.00 47.56 81 ASP A O 1
ATOM 609 N N . SER A 1 82 ? 3.700 0.940 -9.968 1.00 51.00 82 SER A N 1
ATOM 610 C CA . SER A 1 82 ? 3.896 0.750 -11.414 1.00 51.00 82 SER A CA 1
ATOM 611 C C . SER A 1 82 ? 4.460 1.996 -12.101 1.00 51.00 82 SER A C 1
ATOM 613 O O . SER A 1 82 ? 5.299 1.863 -12.988 1.00 51.00 82 SER A O 1
ATOM 615 N N . VAL A 1 83 ? 4.040 3.192 -11.675 1.00 52.97 83 VAL A N 1
ATOM 616 C CA . VAL A 1 83 ? 4.491 4.483 -12.205 1.00 52.97 83 VAL A CA 1
ATOM 617 C C . VAL A 1 83 ? 5.883 4.785 -11.669 1.00 52.97 83 VAL A C 1
ATOM 619 O O . VAL A 1 83 ? 6.773 5.058 -12.464 1.00 52.97 83 VAL A O 1
ATOM 622 N N . GLU A 1 84 ? 6.132 4.604 -10.368 1.00 63.28 84 GLU A N 1
ATOM 623 C CA . GLU A 1 84 ? 7.479 4.749 -9.803 1.00 63.28 84 GLU A CA 1
ATOM 624 C C . GLU A 1 84 ? 8.456 3.711 -10.370 1.00 63.28 84 GLU A C 1
ATOM 626 O O . GLU A 1 84 ? 9.604 4.044 -10.674 1.00 63.28 84 GLU A O 1
ATOM 631 N N . ALA A 1 85 ? 8.019 2.462 -10.576 1.00 69.88 85 ALA A N 1
ATOM 632 C CA . ALA A 1 85 ? 8.852 1.456 -11.228 1.00 69.88 85 ALA A CA 1
ATOM 633 C C . ALA A 1 85 ? 9.071 1.754 -12.714 1.00 69.88 85 ALA A C 1
ATOM 635 O O . ALA A 1 85 ? 10.170 1.500 -13.201 1.00 69.88 85 ALA A O 1
ATOM 636 N N . CYS A 1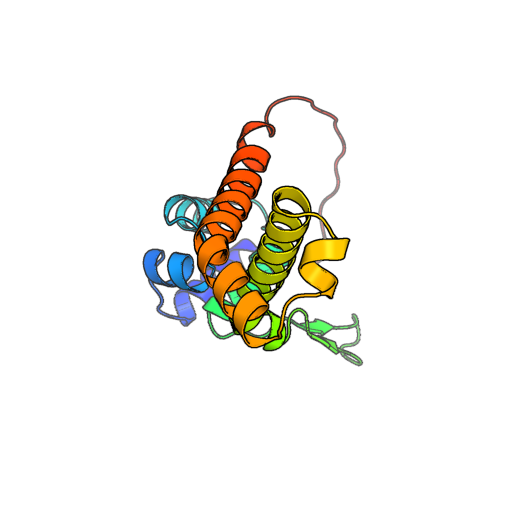 86 ? 8.082 2.290 -13.437 1.00 74.00 86 CYS A N 1
ATOM 637 C CA . CYS A 1 86 ? 8.246 2.698 -14.835 1.00 74.00 86 CYS A CA 1
ATOM 638 C C . CYS A 1 86 ? 9.183 3.902 -14.963 1.00 74.00 86 CYS A C 1
ATOM 640 O O . CYS A 1 86 ? 10.071 3.880 -15.812 1.00 74.00 86 CYS A O 1
ATOM 642 N N . ASP A 1 87 ? 9.054 4.904 -14.096 1.00 77.88 87 ASP A N 1
ATOM 643 C CA . ASP A 1 87 ? 9.922 6.083 -14.067 1.00 77.88 87 ASP A CA 1
ATOM 644 C C . ASP A 1 87 ? 11.360 5.701 -13.696 1.00 77.88 87 ASP A C 1
ATOM 646 O O . ASP A 1 87 ? 12.329 6.165 -14.312 1.00 77.88 87 ASP A O 1
ATOM 650 N N . LEU A 1 88 ? 11.524 4.790 -12.731 1.00 79.31 88 LEU A N 1
ATOM 651 C CA . LEU A 1 88 ? 12.830 4.248 -12.373 1.00 79.31 88 LEU A CA 1
ATOM 652 C C . LEU A 1 88 ? 13.400 3.365 -13.489 1.00 79.31 88 LEU A C 1
ATOM 654 O O . LEU A 1 88 ? 14.583 3.479 -13.801 1.00 79.31 88 LEU A O 1
ATOM 658 N N . ALA A 1 89 ? 12.589 2.520 -14.125 1.00 82.00 89 ALA A N 1
ATOM 659 C CA . ALA A 1 89 ? 13.002 1.716 -15.272 1.00 82.00 89 ALA A CA 1
ATOM 660 C C . ALA A 1 89 ? 13.422 2.600 -16.457 1.00 82.00 89 ALA A C 1
ATOM 662 O O . ALA A 1 89 ? 14.442 2.319 -17.085 1.00 82.00 89 ALA A O 1
ATOM 663 N N . ASN A 1 90 ? 12.713 3.704 -16.709 1.00 82.69 90 ASN A N 1
ATOM 664 C CA . ASN A 1 90 ? 13.092 4.696 -17.711 1.00 82.69 90 ASN A CA 1
ATOM 665 C C . ASN A 1 90 ? 14.424 5.373 -17.347 1.00 82.69 90 ASN A C 1
ATOM 667 O O . ASN A 1 90 ? 15.336 5.430 -18.167 1.00 82.69 90 ASN A O 1
ATOM 671 N N . SER A 1 91 ? 14.595 5.777 -16.087 1.00 83.12 91 SER A N 1
ATOM 672 C CA . SER A 1 91 ? 15.853 6.361 -15.599 1.00 83.12 91 SER A CA 1
ATOM 673 C C . SER A 1 91 ? 17.037 5.385 -15.706 1.00 83.12 91 SER A C 1
ATOM 675 O O . SER A 1 91 ? 18.170 5.779 -15.991 1.00 83.12 91 SER A O 1
ATOM 677 N N . LEU A 1 92 ? 16.805 4.088 -15.475 1.00 85.38 92 LEU A N 1
ATOM 678 C CA . LEU A 1 92 ? 17.813 3.038 -15.651 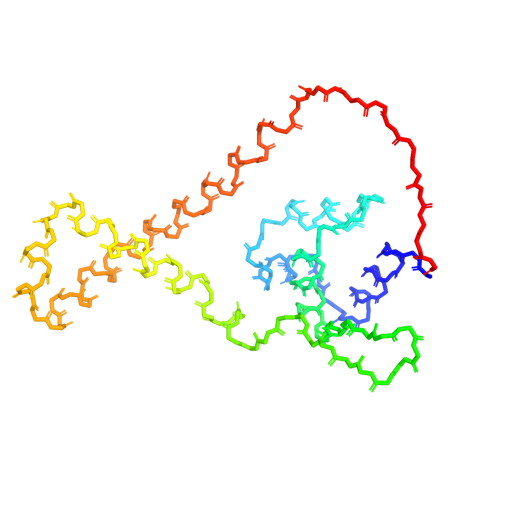1.00 85.38 92 LEU A CA 1
ATOM 679 C C . LEU A 1 92 ? 18.156 2.826 -17.129 1.00 85.38 92 LEU A C 1
ATOM 681 O O . LEU A 1 92 ? 19.331 2.651 -17.458 1.00 85.38 92 LEU A O 1
ATOM 685 N N . LEU A 1 93 ? 17.155 2.879 -18.009 1.00 86.94 93 LEU A N 1
ATOM 686 C CA . LEU A 1 93 ? 17.345 2.793 -19.452 1.00 86.94 93 LEU A CA 1
ATOM 687 C C . LEU A 1 93 ? 18.201 3.961 -19.954 1.00 86.94 93 LEU A C 1
ATOM 689 O O . LEU A 1 93 ? 19.235 3.729 -20.578 1.00 86.94 93 LEU A O 1
ATOM 693 N N . GLU A 1 94 ? 17.847 5.198 -19.599 1.00 87.31 94 GLU A N 1
ATOM 694 C CA . GLU A 1 94 ? 18.611 6.406 -19.941 1.00 87.31 94 GLU A CA 1
ATOM 695 C C . GLU A 1 94 ? 20.064 6.322 -19.465 1.00 87.31 94 GLU A C 1
ATOM 697 O O . GLU A 1 94 ? 20.985 6.666 -20.205 1.00 87.31 94 GLU A O 1
ATOM 702 N N . ARG A 1 95 ? 20.304 5.790 -18.261 1.00 86.44 95 ARG A N 1
ATOM 703 C CA . ARG A 1 95 ? 21.666 5.568 -17.749 1.00 86.44 95 ARG A CA 1
ATOM 704 C C . ARG A 1 95 ? 22.427 4.476 -18.495 1.00 86.44 95 ARG A C 1
ATOM 706 O O . ARG A 1 95 ? 23.654 4.531 -18.534 1.00 86.44 95 ARG A O 1
ATOM 713 N N . SER A 1 96 ? 21.732 3.477 -19.033 1.00 86.62 96 SER A N 1
ATOM 714 C CA . SER A 1 96 ? 22.357 2.343 -19.715 1.00 86.62 96 SER A CA 1
ATOM 715 C C . SER A 1 96 ? 22.703 2.643 -21.169 1.00 86.62 96 SER A C 1
ATOM 717 O O . SER A 1 96 ? 23.738 2.178 -21.643 1.00 86.62 96 SER A O 1
ATOM 719 N N . VAL A 1 97 ? 21.830 3.348 -21.893 1.00 86.00 97 VAL A N 1
ATOM 720 C CA . VAL A 1 97 ? 21.978 3.563 -23.344 1.00 86.00 97 VAL A CA 1
ATOM 721 C C . VAL A 1 97 ? 22.176 5.030 -23.731 1.00 86.00 97 VAL A C 1
ATOM 723 O O . VAL A 1 97 ? 22.559 5.306 -24.864 1.00 86.00 97 VAL A O 1
ATOM 726 N N . GLY A 1 98 ? 21.990 5.961 -22.793 1.00 86.56 98 GLY A N 1
ATOM 727 C CA . GLY A 1 98 ? 22.081 7.401 -23.017 1.00 86.56 98 GLY A CA 1
ATOM 728 C C . GLY A 1 98 ? 20.736 8.023 -23.399 1.00 86.56 98 GLY A C 1
ATOM 729 O O . GLY A 1 98 ? 19.957 7.445 -24.155 1.00 86.56 98 GLY A O 1
ATOM 730 N N . GLU A 1 99 ? 20.481 9.235 -22.903 1.00 85.75 99 GLU A N 1
ATOM 731 C CA . GLU A 1 99 ? 19.233 9.986 -23.118 1.00 85.75 99 GLU A CA 1
ATOM 732 C C . GLU A 1 99 ? 18.915 10.186 -24.613 1.00 85.75 99 GLU A C 1
ATOM 734 O O . GLU A 1 99 ? 17.778 10.009 -25.050 1.00 85.75 99 GLU A O 1
ATOM 739 N N . ASP A 1 100 ? 19.936 10.473 -25.426 1.00 84.75 100 ASP A N 1
ATOM 740 C CA . ASP A 1 100 ? 19.780 10.654 -26.873 1.00 84.75 100 ASP A CA 1
ATOM 741 C C . ASP A 1 100 ? 19.403 9.354 -27.593 1.00 84.75 100 ASP A C 1
ATOM 743 O O . ASP A 1 100 ? 18.686 9.385 -28.592 1.00 84.75 100 ASP A O 1
ATOM 747 N N . ALA A 1 101 ? 19.846 8.197 -27.095 1.00 82.81 101 ALA A N 1
ATOM 748 C CA . ALA A 1 101 ? 19.447 6.913 -27.660 1.00 82.81 101 ALA A CA 1
ATOM 749 C C . ALA A 1 101 ? 17.979 6.611 -27.341 1.00 82.81 101 ALA A C 1
ATOM 751 O O . ALA A 1 101 ? 17.247 6.182 -28.227 1.00 82.81 101 ALA A O 1
ATOM 752 N N . VAL A 1 102 ? 17.532 6.906 -26.114 1.00 85.12 102 VAL A N 1
ATOM 753 C CA . VAL A 1 102 ? 16.132 6.734 -25.692 1.00 85.12 102 VAL A CA 1
ATOM 754 C C . VAL A 1 102 ? 15.192 7.629 -26.502 1.00 85.12 102 VAL A C 1
ATOM 756 O O . VAL A 1 102 ? 14.166 7.156 -26.982 1.00 85.12 102 VAL A O 1
ATOM 759 N N . LYS A 1 103 ? 15.561 8.894 -26.743 1.00 84.88 103 LYS A N 1
ATOM 760 C CA . LYS A 1 103 ? 14.760 9.832 -27.557 1.00 84.88 103 LYS A CA 1
ATOM 761 C C . LYS A 1 103 ? 14.576 9.393 -29.010 1.00 84.88 103 LYS A C 1
ATOM 763 O O . LYS A 1 103 ? 13.599 9.786 -29.641 1.00 84.88 103 LYS A O 1
ATOM 768 N N . ASN A 1 104 ? 15.518 8.615 -29.539 1.00 89.25 104 ASN A N 1
ATOM 769 C CA . ASN A 1 104 ? 15.477 8.110 -30.908 1.00 89.25 104 ASN A CA 1
ATOM 770 C C . ASN A 1 104 ? 14.825 6.719 -31.024 1.00 89.25 104 ASN A C 1
ATOM 772 O O . ASN A 1 104 ? 14.671 6.226 -32.141 1.00 89.25 104 ASN A O 1
ATOM 776 N N . MET A 1 105 ? 14.438 6.088 -29.907 1.00 90.06 105 MET A N 1
ATOM 777 C CA . MET A 1 105 ? 13.702 4.821 -29.924 1.00 90.06 105 MET A CA 1
ATOM 778 C C . MET A 1 105 ? 12.262 5.026 -30.383 1.00 90.06 105 MET A C 1
ATOM 780 O O . MET A 1 105 ? 11.607 6.024 -30.078 1.00 90.06 105 MET A O 1
ATOM 784 N N . THR A 1 106 ? 11.729 4.024 -31.073 1.00 91.69 106 THR A N 1
ATOM 785 C CA . THR A 1 106 ? 10.288 3.945 -31.300 1.00 91.69 106 THR A CA 1
ATOM 786 C C . THR A 1 106 ? 9.560 3.630 -29.993 1.00 91.69 106 THR A C 1
ATOM 788 O O . THR A 1 106 ? 10.111 3.017 -29.078 1.00 91.69 106 THR A O 1
ATOM 791 N N . SER A 1 107 ? 8.276 3.985 -29.909 1.00 81.25 107 SER A N 1
ATOM 792 C CA . SER A 1 107 ? 7.465 3.695 -28.720 1.00 81.25 107 SER A CA 1
ATOM 793 C C . SER A 1 107 ? 7.402 2.199 -28.384 1.00 81.25 107 SER A C 1
ATOM 795 O O . SER A 1 107 ? 7.299 1.846 -27.215 1.00 81.25 107 SER A O 1
ATOM 797 N N . ALA A 1 108 ? 7.487 1.321 -29.390 1.00 83.50 108 ALA A N 1
ATOM 798 C CA . ALA A 1 108 ? 7.495 -0.127 -29.190 1.00 83.50 108 ALA A CA 1
ATOM 799 C C . ALA A 1 108 ? 8.817 -0.620 -28.577 1.00 83.50 108 ALA A C 1
ATOM 801 O O . ALA A 1 108 ? 8.794 -1.396 -27.624 1.00 83.50 108 ALA A O 1
ATOM 802 N N . GLU A 1 109 ? 9.955 -0.131 -29.077 1.00 87.00 109 GLU A N 1
ATOM 803 C CA . GLU A 1 109 ? 11.284 -0.460 -28.541 1.00 87.00 109 GLU A CA 1
ATOM 804 C C . GLU A 1 109 ? 11.456 0.069 -27.116 1.00 87.00 109 GLU A C 1
ATOM 806 O O . GLU A 1 109 ? 11.951 -0.645 -26.244 1.00 87.00 109 GLU A O 1
ATOM 811 N N . TRP A 1 110 ? 10.986 1.295 -26.865 1.00 86.94 110 TRP A N 1
ATOM 812 C CA . TRP A 1 110 ? 10.973 1.886 -25.532 1.00 86.94 110 TRP A CA 1
ATOM 813 C C . TRP A 1 110 ? 10.142 1.045 -24.559 1.00 86.94 110 TRP A C 1
ATOM 815 O O . TRP A 1 110 ? 10.625 0.683 -23.487 1.00 86.94 110 TRP A O 1
ATOM 825 N N . TYR A 1 111 ? 8.922 0.668 -24.949 1.00 79.81 111 TYR A N 1
ATOM 826 C CA . TYR A 1 111 ? 8.032 -0.115 -24.093 1.00 79.81 111 TYR A CA 1
ATOM 827 C C . TYR A 1 111 ? 8.621 -1.492 -23.759 1.00 79.81 111 TYR A C 1
ATOM 829 O O . TYR A 1 111 ? 8.602 -1.915 -22.604 1.00 79.81 111 TYR A O 1
ATOM 837 N N . GLU A 1 112 ? 9.204 -2.177 -24.747 1.00 85.94 112 GLU A N 1
ATOM 838 C CA . GLU A 1 112 ? 9.859 -3.469 -24.534 1.00 85.94 112 GLU A CA 1
ATOM 839 C C . GLU A 1 112 ? 11.082 -3.347 -23.607 1.00 85.94 112 GLU A C 1
ATOM 841 O O . GLU A 1 112 ? 11.298 -4.193 -22.734 1.00 85.94 112 GLU A O 1
ATOM 846 N N . ALA A 1 113 ? 11.877 -2.286 -23.763 1.00 84.81 113 ALA A N 1
ATOM 847 C CA . ALA A 1 113 ? 13.045 -2.030 -22.927 1.00 84.81 113 ALA A CA 1
ATOM 848 C C . ALA A 1 113 ? 12.660 -1.700 -21.475 1.00 84.81 113 ALA A C 1
ATOM 850 O O . ALA A 1 113 ? 13.239 -2.264 -20.543 1.00 84.81 113 ALA A O 1
ATOM 851 N N . VAL A 1 114 ? 11.647 -0.854 -21.274 1.00 82.06 114 VAL A N 1
ATOM 852 C CA . VAL A 1 114 ? 11.116 -0.515 -19.945 1.00 82.06 114 VAL A CA 1
ATOM 853 C C . VAL A 1 114 ? 10.524 -1.749 -19.266 1.00 82.06 114 VAL A C 1
ATOM 855 O O . VAL A 1 114 ? 10.851 -2.014 -18.110 1.00 82.06 114 VAL A O 1
ATOM 858 N N . GLN A 1 115 ? 9.747 -2.574 -19.978 1.00 80.62 115 GLN A N 1
ATOM 859 C CA . GLN A 1 115 ? 9.202 -3.813 -19.409 1.00 80.62 115 GLN A CA 1
ATOM 860 C C . GLN A 1 115 ? 10.287 -4.803 -18.965 1.00 80.62 115 GLN A C 1
ATOM 862 O O . GLN A 1 115 ? 10.118 -5.469 -17.944 1.00 80.62 115 GLN A O 1
ATOM 867 N N . LYS A 1 116 ? 11.417 -4.890 -19.680 1.00 86.25 116 LYS A N 1
ATOM 868 C CA . LYS A 1 116 ? 12.553 -5.739 -19.273 1.00 86.25 116 LYS A CA 1
ATOM 869 C C . LYS A 1 116 ? 13.231 -5.248 -17.992 1.00 86.25 116 LYS A C 1
ATOM 871 O O . LYS A 1 116 ? 13.761 -6.063 -17.240 1.00 86.25 116 LYS A O 1
ATOM 876 N N . LEU A 1 117 ? 13.223 -3.939 -17.746 1.00 84.94 117 LEU A N 1
ATOM 877 C CA . LEU A 1 117 ? 13.853 -3.316 -16.577 1.00 84.94 117 LEU A CA 1
ATOM 878 C C . LEU A 1 117 ? 12.909 -3.196 -15.376 1.00 84.94 117 LEU A C 1
ATOM 880 O O . LEU A 1 117 ? 13.379 -3.082 -14.243 1.00 84.94 117 LEU A O 1
ATOM 884 N N . LEU A 1 118 ? 11.598 -3.276 -15.605 1.00 77.50 118 LEU A N 1
ATOM 885 C CA . LEU A 1 118 ? 10.567 -3.114 -14.584 1.00 77.50 118 LEU A CA 1
ATOM 886 C C . LEU A 1 118 ? 10.755 -4.033 -13.359 1.00 77.50 118 LEU A C 1
ATOM 888 O O . LEU A 1 118 ? 10.723 -3.520 -12.241 1.00 77.50 118 LEU A O 1
ATOM 892 N N . PRO A 1 119 ? 11.039 -5.347 -13.499 1.00 76.69 119 PRO A N 1
ATOM 893 C CA . PRO A 1 119 ? 11.237 -6.215 -12.336 1.00 76.69 119 PRO A CA 1
ATOM 894 C C . PRO A 1 119 ? 12.434 -5.791 -11.476 1.00 76.69 119 PRO A C 1
ATOM 896 O O . PRO A 1 119 ? 12.391 -5.889 -10.252 1.00 76.69 119 PRO A O 1
ATOM 899 N N . HIS A 1 120 ? 13.494 -5.286 -12.112 1.00 79.19 120 HIS A N 1
ATOM 900 C CA . HIS A 1 120 ? 14.685 -4.817 -11.411 1.00 79.19 120 HIS A CA 1
ATOM 901 C C . HIS A 1 120 ? 14.448 -3.469 -10.717 1.00 79.19 120 HIS A C 1
ATOM 903 O O . HIS A 1 120 ? 14.926 -3.255 -9.604 1.00 79.19 120 HIS A O 1
ATOM 909 N N . ALA A 1 121 ? 13.673 -2.577 -11.339 1.00 74.88 121 ALA A N 1
ATOM 910 C CA . ALA A 1 121 ? 13.245 -1.324 -10.727 1.00 74.88 121 ALA A CA 1
ATOM 911 C C . ALA A 1 121 ? 12.418 -1.577 -9.454 1.00 74.88 121 ALA A C 1
ATOM 913 O O . ALA A 1 121 ? 12.725 -1.009 -8.406 1.00 74.88 121 ALA A O 1
ATOM 914 N N . VAL A 1 122 ? 11.454 -2.501 -9.512 1.00 71.25 122 VAL A N 1
ATOM 915 C CA . VAL A 1 122 ? 10.659 -2.926 -8.345 1.00 71.25 122 VAL A CA 1
ATOM 916 C C . VAL A 1 122 ? 11.559 -3.481 -7.234 1.00 71.25 122 VAL A C 1
ATOM 918 O O . VAL A 1 122 ? 11.436 -3.090 -6.074 1.00 71.25 122 VAL A O 1
ATOM 921 N N . GLU A 1 123 ? 12.525 -4.338 -7.574 1.00 73.50 123 GLU A N 1
ATOM 922 C CA . GLU A 1 123 ? 13.468 -4.898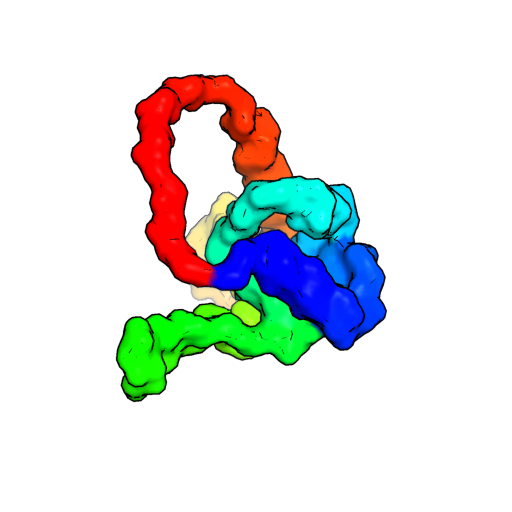 -6.597 1.00 73.50 123 GLU A CA 1
ATOM 923 C C . GLU A 1 123 ? 14.334 -3.816 -5.923 1.00 73.50 123 GLU A C 1
ATOM 925 O O . GLU A 1 123 ? 14.610 -3.885 -4.723 1.00 73.50 123 GLU A O 1
ATOM 930 N N . LEU A 1 124 ? 14.762 -2.795 -6.672 1.00 73.12 124 LEU A N 1
ATOM 931 C CA . LEU A 1 124 ? 15.538 -1.673 -6.139 1.00 73.12 124 LEU A CA 1
ATOM 932 C C . LEU A 1 124 ? 14.711 -0.766 -5.227 1.00 73.12 124 LEU A C 1
ATOM 934 O O . LEU A 1 124 ? 15.246 -0.297 -4.219 1.00 73.12 124 LEU A O 1
ATOM 938 N N . ILE A 1 125 ? 13.438 -0.536 -5.558 1.00 68.00 125 ILE A N 1
ATOM 939 C CA . ILE A 1 125 ? 12.500 0.196 -4.700 1.00 68.00 125 ILE A CA 1
ATOM 940 C C . ILE A 1 125 ? 12.348 -0.557 -3.378 1.00 68.00 125 ILE A C 1
ATOM 942 O O . ILE A 1 125 ? 12.649 0.011 -2.329 1.00 68.00 125 ILE A O 1
ATOM 946 N N . HIS A 1 126 ? 12.049 -1.858 -3.420 1.00 64.38 126 HIS A N 1
ATOM 947 C CA . HIS A 1 126 ? 11.945 -2.683 -2.212 1.00 64.38 126 HIS A CA 1
ATOM 948 C C . HIS A 1 126 ? 13.241 -2.671 -1.379 1.00 64.38 126 HIS A C 1
ATOM 950 O O . HIS A 1 126 ? 13.202 -2.418 -0.178 1.00 64.38 126 HIS A O 1
ATOM 956 N N . LYS A 1 127 ? 14.417 -2.828 -2.005 1.00 67.31 127 LYS A N 1
ATOM 957 C CA . LYS A 1 127 ? 15.723 -2.764 -1.310 1.00 67.31 127 LYS A CA 1
ATOM 958 C C . LYS A 1 127 ? 16.049 -1.390 -0.722 1.00 67.31 127 LYS A C 1
ATOM 960 O O . LYS A 1 127 ? 16.829 -1.290 0.229 1.00 67.31 127 LYS A O 1
ATOM 965 N N . ARG A 1 128 ? 15.569 -0.307 -1.339 1.00 63.47 128 ARG A N 1
ATOM 966 C CA . ARG A 1 128 ? 15.724 1.059 -0.816 1.00 63.47 128 ARG A CA 1
ATOM 967 C C . ARG A 1 128 ? 14.840 1.254 0.406 1.00 63.47 128 ARG A C 1
ATOM 969 O O . ARG A 1 128 ? 15.301 1.847 1.379 1.00 63.47 128 ARG A O 1
ATOM 976 N N . GLU A 1 129 ? 13.613 0.751 0.350 1.00 55.62 129 GLU A N 1
ATOM 977 C CA . GLU A 1 129 ? 12.709 0.766 1.491 1.00 55.62 129 GLU A CA 1
ATOM 978 C C . GLU A 1 129 ? 13.302 -0.028 2.659 1.00 55.62 129 GLU A C 1
ATOM 980 O O . GLU A 1 129 ? 13.408 0.526 3.744 1.00 55.62 129 GLU A O 1
ATOM 985 N N . GLU A 1 130 ? 13.797 -1.251 2.433 1.00 50.69 130 GLU A N 1
ATOM 986 C CA . GLU A 1 130 ? 14.428 -2.098 3.462 1.00 50.69 130 GLU A CA 1
ATOM 987 C C . GLU A 1 130 ? 15.633 -1.428 4.147 1.00 50.69 130 GLU A C 1
ATOM 989 O O . GLU A 1 130 ? 15.724 -1.416 5.375 1.00 50.69 130 GLU A O 1
ATOM 994 N N . ARG A 1 131 ? 16.535 -0.795 3.382 1.00 47.78 131 ARG A N 1
ATOM 995 C CA . ARG A 1 131 ? 17.735 -0.136 3.938 1.00 47.78 131 ARG A CA 1
ATOM 996 C C . ARG A 1 131 ? 17.446 1.121 4.753 1.00 47.78 131 ARG A C 1
ATOM 998 O O . ARG A 1 131 ? 18.236 1.462 5.627 1.00 47.78 131 ARG A O 1
ATOM 1005 N N . PHE A 1 132 ? 16.324 1.794 4.508 1.00 39.03 132 PHE A N 1
ATOM 1006 C CA . PHE A 1 132 ? 15.902 2.927 5.335 1.00 39.03 132 PHE A CA 1
ATOM 1007 C C . PHE A 1 132 ? 15.530 2.499 6.768 1.00 39.03 132 PHE A C 1
ATOM 1009 O O . PHE A 1 132 ? 15.545 3.334 7.672 1.00 39.03 132 PHE A O 1
ATOM 1016 N N . PHE A 1 133 ? 15.221 1.214 6.984 1.00 39.88 133 PHE A N 1
ATOM 1017 C CA . PHE A 1 133 ? 14.876 0.662 8.297 1.00 39.88 133 PHE A CA 1
ATOM 1018 C C . PHE A 1 133 ? 16.088 0.146 9.088 1.00 39.88 133 PHE A C 1
ATOM 1020 O O . PHE A 1 133 ? 16.022 0.116 10.312 1.00 39.88 133 PHE A O 1
ATOM 1027 N N . GLU A 1 134 ? 17.206 -0.195 8.438 1.00 38.97 134 GLU A N 1
ATOM 1028 C CA . GLU A 1 134 ? 18.434 -0.622 9.137 1.00 38.97 134 GLU A CA 1
ATOM 1029 C C . GLU A 1 134 ? 19.255 0.553 9.698 1.00 38.97 134 GLU A C 1
ATOM 1031 O O . GLU A 1 134 ? 20.001 0.382 10.656 1.00 38.97 134 GLU A O 1
ATOM 1036 N N . SER A 1 135 ? 19.094 1.769 9.164 1.00 35.34 135 SER A N 1
ATOM 1037 C CA . SER A 1 135 ? 19.760 2.983 9.672 1.00 35.34 135 SER A CA 1
ATOM 1038 C C . SER A 1 135 ? 19.007 3.688 10.811 1.00 35.34 135 SER A C 1
ATOM 1040 O O . SER A 1 135 ? 19.348 4.812 11.173 1.00 35.34 135 SER A O 1
ATOM 1042 N N . GLY A 1 136 ? 17.953 3.070 11.347 1.00 36.75 136 GLY A N 1
ATOM 1043 C CA . GLY A 1 136 ? 17.075 3.650 12.362 1.00 36.75 136 GLY A CA 1
ATOM 1044 C C . GLY A 1 136 ? 17.478 3.360 13.806 1.00 36.75 136 GLY A C 1
ATOM 1045 O O . GLY A 1 136 ? 16.580 3.275 14.639 1.00 36.75 136 GLY A O 1
ATOM 1046 N N . ASP A 1 137 ? 18.769 3.189 14.106 1.00 39.72 137 ASP A N 1
ATOM 1047 C CA . ASP A 1 137 ? 19.226 3.015 15.486 1.00 39.72 137 ASP A CA 1
ATOM 1048 C C . ASP A 1 137 ? 20.269 4.067 15.891 1.00 39.72 137 ASP A C 1
ATOM 1050 O O . ASP A 1 137 ? 21.260 4.305 15.200 1.00 39.72 137 ASP A O 1
ATOM 1054 N N . SER A 1 138 ? 20.020 4.656 17.063 1.00 39.94 138 SER A N 1
ATOM 1055 C CA . SER A 1 138 ? 20.837 5.605 17.834 1.00 39.94 138 SER A CA 1
ATOM 1056 C C . SER A 1 138 ? 21.039 7.033 17.290 1.00 39.94 138 SER A C 1
ATOM 1058 O O . SER A 1 138 ? 21.989 7.324 16.580 1.00 39.94 138 SER A O 1
ATOM 1060 N N . GLU A 1 139 ? 20.216 7.978 17.761 1.00 33.06 139 GLU A N 1
ATOM 1061 C CA . GLU A 1 139 ? 20.709 9.085 18.604 1.00 33.06 139 GLU A CA 1
ATOM 1062 C C . GLU A 1 139 ? 19.542 9.880 19.207 1.00 33.06 139 GLU A C 1
ATOM 1064 O O . GLU A 1 139 ? 18.635 10.348 18.520 1.00 33.06 139 GLU A O 1
ATOM 1069 N N . GLY A 1 140 ? 19.552 9.986 20.535 1.00 38.56 140 GLY A N 1
ATOM 1070 C CA . GLY A 1 140 ? 18.473 10.581 21.305 1.00 38.56 140 GLY A CA 1
ATOM 1071 C C . GLY A 1 140 ? 18.321 12.085 21.109 1.00 38.56 140 GLY A C 1
ATOM 1072 O O . GLY A 1 140 ? 19.273 12.811 20.817 1.00 38.56 140 GLY A O 1
ATOM 1073 N N . ARG A 1 141 ? 17.109 12.561 21.393 1.00 29.08 141 ARG A N 1
ATOM 1074 C CA . ARG A 1 141 ? 16.907 13.831 22.087 1.00 29.08 141 ARG A CA 1
ATOM 1075 C C . ARG A 1 141 ? 15.509 13.880 22.692 1.00 29.08 141 ARG A C 1
ATOM 1077 O O . ARG A 1 141 ? 14.515 13.674 22.002 1.00 29.08 141 ARG A O 1
ATOM 1084 N N . ASP A 1 142 ? 15.490 14.139 23.995 1.00 38.62 142 ASP A N 1
ATOM 1085 C CA . ASP A 1 142 ? 14.336 14.571 24.770 1.00 38.62 142 ASP A CA 1
ATOM 1086 C C . ASP A 1 142 ? 13.521 15.620 24.007 1.00 38.62 142 ASP A C 1
ATOM 1088 O O . ASP A 1 142 ? 14.066 16.649 23.618 1.00 38.62 142 ASP A O 1
ATOM 1092 N N . HIS A 1 143 ? 12.216 15.393 23.861 1.00 25.64 143 HIS A N 1
ATOM 1093 C CA . HIS A 1 143 ? 11.206 16.384 24.227 1.00 25.64 143 HIS A CA 1
ATOM 1094 C C . HIS A 1 143 ? 9.817 15.733 24.335 1.00 25.64 143 HIS A C 1
ATOM 1096 O O . HIS A 1 143 ? 9.454 14.890 23.512 1.00 25.64 143 HIS A O 1
ATOM 1102 N N . PRO A 1 144 ? 9.022 16.121 25.347 1.00 37.62 144 PRO A N 1
ATOM 1103 C CA . PRO A 1 144 ? 7.652 15.675 25.508 1.00 37.62 144 PRO A CA 1
ATOM 1104 C C . PRO A 1 144 ? 6.720 16.518 24.629 1.00 37.62 144 PRO A C 1
ATOM 1106 O O . PRO A 1 144 ? 6.957 17.705 24.428 1.00 37.62 144 PRO A O 1
ATOM 1109 N N . ILE A 1 145 ? 5.621 15.922 24.176 1.00 22.62 145 ILE A N 1
ATOM 1110 C CA . ILE A 1 145 ? 4.235 16.349 24.441 1.00 22.62 145 ILE A CA 1
ATOM 1111 C C . ILE A 1 145 ? 3.319 15.607 23.466 1.00 22.62 145 ILE A C 1
ATOM 1113 O O . ILE A 1 145 ? 3.464 15.641 22.249 1.00 22.62 145 ILE A O 1
ATOM 1117 N N . MET A 1 146 ? 2.367 14.915 24.076 1.00 24.11 146 MET A N 1
ATOM 1118 C CA . MET A 1 146 ? 1.286 14.166 23.464 1.00 24.11 146 MET A CA 1
ATOM 1119 C C . MET A 1 146 ? 0.053 15.066 23.292 1.00 24.11 146 MET A C 1
ATOM 1121 O O . MET A 1 146 ? -0.188 15.919 24.1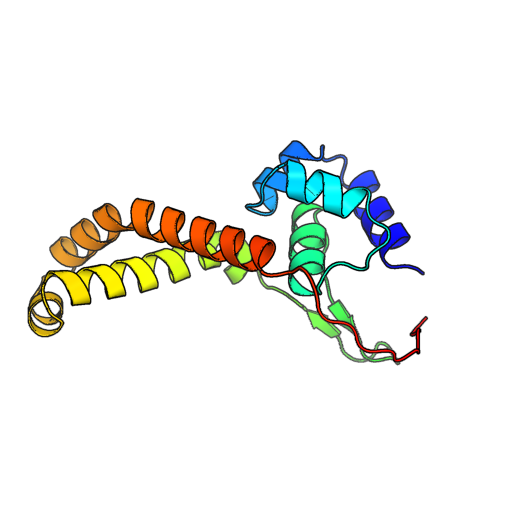49 1.00 24.11 146 MET A O 1
ATOM 1125 N N . LYS A 1 147 ? -0.762 14.729 22.280 1.00 21.92 147 LYS A N 1
ATOM 1126 C CA . LYS A 1 147 ? -2.245 14.757 22.191 1.00 21.92 147 LYS A CA 1
ATOM 1127 C C . LYS A 1 147 ? -2.782 15.595 21.040 1.00 21.92 147 LYS A C 1
ATOM 1129 O O . LYS A 1 147 ? -2.545 16.791 21.038 1.00 21.92 147 LYS A O 1
ATOM 1134 N N . PHE A 1 148 ? -3.663 14.978 20.244 1.00 23.67 148 PHE A N 1
ATOM 1135 C CA . PHE A 1 148 ? -5.013 15.498 19.995 1.00 23.67 148 PHE A CA 1
ATOM 1136 C C . PHE A 1 148 ? -6.030 14.325 19.908 1.00 23.67 148 PHE A C 1
ATOM 1138 O O . PHE A 1 148 ? -5.834 13.399 19.131 1.00 23.67 148 PHE A O 1
ATOM 1145 N N . PHE A 1 149 ? -7.008 14.388 20.830 1.00 34.50 149 PHE A N 1
ATOM 1146 C CA . PHE A 1 149 ? -8.328 13.735 21.039 1.00 34.50 149 PHE A CA 1
ATOM 1147 C C . PHE A 1 149 ? -8.637 12.257 20.665 1.00 34.50 149 PHE A C 1
ATOM 1149 O O . PHE A 1 149 ? -8.770 11.892 19.483 1.00 34.50 149 PHE A O 1
#

Sequence (149 aa):
MDAQTATNGMVRVSGKAPGELASAMGKGRTYVYSLLNHESVPRLDTFVRLAHACGYRLILETEDGSKGVELYSDVDVEGSDSVEACDLANSLLERSVGEDAVKNMTSAEWYEAVQKLLPHAVELIHKREERFFESGDSEGRDHPIMKFF

pLDDT: mean 71.78, std 18.25, range [21.92, 91.69]

Secondary structure (DSSP, 8-state):
--HHHHHHHHHHHHT--HHHHHHHHT--HHHHHHHHH--SPPPHHHHHHHHHHTT--EEEE-TTSS-EEEE--THHHHSHHHHHHHHHHHHHHHHHH-HHHHHTS-HHHHHHHHHHHHHHHHHHHHHHHHHHHHT--------------

InterPro domains:
  IPR001387 Cro/C1-type, helix-turn-helix domain [cd00093] (20-55)

Nearest PDB structures (foldseek):
  1y7y-assembly1_B  TM=7.881E-01  e=8.554E-02  Aeromonas hydrophila
  3g5g-assembly1_A  TM=8.348E-01  e=1.906E-01  Enterobacter sp. RFL1396
  4i6u-assembly2_C  TM=8.257E-01  e=2.770E-01  Enterobacter sp. RFL1396
  5woq-assembly2_C  TM=8.189E-01  e=6.511E-01  Mycolicibacterium smegmatis MC2 155
  6jq1-assembly1_A  TM=3.995E-01  e=1.319E-02  Deinococcus geothermalis DSM 11300

Foldseek 3Di:
DQQLCVLCVLCVQLVDDLVQLCVQLVHDSVVSVCVNPDSDRDDPSSSQSSCVSSVHWDWDADPVNPDTDTDDDPCCRPPVLVVQLLVQLLVVVCVVPNPVVLVPDDPVRNVVSSVVSSVVSSVVVVVVVVVVVVPPDDDDDDDDDDDDD

Organism: NCBI:txid604330

Mean predicted aligned error: 15.56 Å

Radius of gyration: 19.82 Å; Cα contacts (8 Å, |Δi|>4): 103; chains: 1; bounding box: 40×34×57 Å